Protein AF-X1AXT1-F1 (afdb_monomer)

Sequence (90 aa)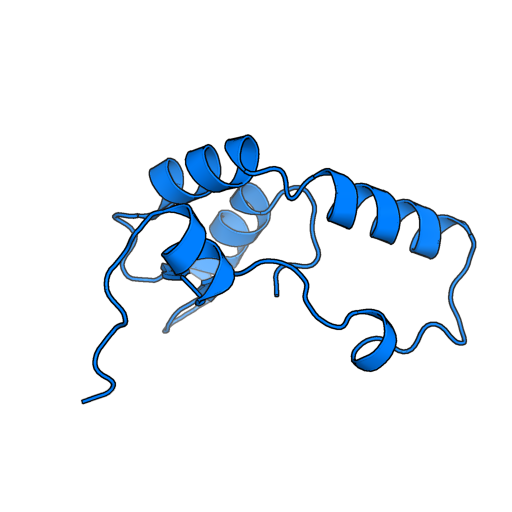:
PYLDFDISLMVYELLPYINDTIWIGKMNRINQRVDTSKWEKKDFKYLDMVKESQTDEFIEDMYNEFKDNKKVKWKDSIKKLMNLPEEEIG

Solvent-accessible surface area (backbone atoms only — not comparable to full-atom values): 5649 Å² total; per-residue (Å²): 86,55,87,56,69,59,57,67,62,54,48,64,69,43,58,86,78,54,88,68,70,50,68,46,24,64,71,70,63,55,90,80,73,52,91,62,92,82,60,51,75,67,54,55,52,49,52,48,49,34,58,69,51,68,39,70,67,55,48,51,52,53,42,69,74,41,72,85,40,88,45,53,43,72,32,68,67,43,29,62,73,69,71,48,78,81,78,80,87,124

Mean predicted aligned error: 5.06 Å

Organism: NCBI:txid412755

Foldseek 3Di:
DDQALCVVVVCVVCVVVDPAADEDAQDDPCVPVDDCVPPDPVVVVSSVSSNVSPDLVNLVVVCVVCVPPRRYHYDPRSCVSVVHDDDPPD

pLDDT: mean 87.01, std 10.31, range [37.34, 97.06]

Secondary structure (DSSP, 8-state):
----S-HHHHHHHHTTT-SS-EEE-----HHHHS--TT--HHHHHHHHHHHHT--HHHHHHHHHHHTT-TTEEE-HHHHHHTTPPPP---

Radius of gyration: 14.27 Å; Cα contacts (8 Å, |Δi|>4): 62; chains: 1; bounding box: 30×26×42 Å

Structu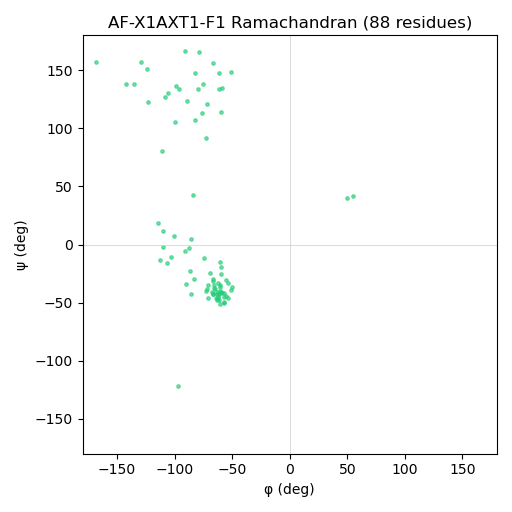re (mmCIF, N/CA/C/O backbone):
data_AF-X1AXT1-F1
#
_entry.id   AF-X1AXT1-F1
#
loop_
_atom_site.group_PDB
_atom_site.id
_atom_site.type_symbol
_atom_site.label_atom_id
_atom_site.label_alt_id
_atom_site.label_comp_id
_atom_site.label_asym_id
_atom_site.label_entity_id
_atom_site.label_seq_id
_atom_site.pdbx_PDB_ins_code
_atom_site.Cartn_x
_atom_site.Cartn_y
_atom_site.Cartn_z
_atom_site.occupancy
_atom_site.B_iso_or_equiv
_atom_site.auth_seq_id
_atom_site.auth_comp_id
_atom_site.auth_asym_id
_atom_site.auth_atom_id
_atom_site.pdbx_PDB_model_num
ATOM 1 N N . PRO A 1 1 ? 0.122 -7.804 -2.597 1.00 67.06 1 PRO A N 1
ATOM 2 C CA . PRO A 1 1 ? 0.826 -6.924 -3.546 1.00 67.06 1 PRO A CA 1
ATOM 3 C C . PRO A 1 1 ? -0.207 -6.328 -4.486 1.00 67.06 1 PRO A C 1
ATOM 5 O O . PRO A 1 1 ? -0.826 -7.077 -5.233 1.00 67.06 1 PRO A O 1
ATOM 8 N N . TYR A 1 2 ? -0.460 -5.034 -4.351 1.00 73.94 2 TYR A N 1
ATOM 9 C CA . TYR A 1 2 ? -1.392 -4.345 -5.226 1.00 73.94 2 TYR A CA 1
ATOM 10 C C . TYR A 1 2 ? -0.695 -4.019 -6.552 1.00 73.94 2 TYR A C 1
ATOM 12 O O . TYR A 1 2 ? 0.469 -3.626 -6.546 1.00 73.94 2 TYR A O 1
ATOM 20 N N . LEU A 1 3 ? -1.368 -4.298 -7.669 1.00 71.69 3 LEU A N 1
ATOM 21 C CA . LEU A 1 3 ? -0.806 -4.267 -9.029 1.00 71.69 3 LEU A CA 1
ATOM 22 C C . LEU A 1 3 ? -1.443 -3.168 -9.893 1.00 71.69 3 LEU A C 1
ATOM 24 O O . LEU A 1 3 ? -1.375 -3.234 -11.117 1.00 71.69 3 LEU A O 1
ATOM 28 N N . ASP A 1 4 ? -2.079 -2.195 -9.251 1.00 76.38 4 ASP A N 1
ATOM 29 C CA . ASP A 1 4 ? -2.792 -1.108 -9.909 1.00 76.38 4 ASP A CA 1
ATOM 30 C C . ASP A 1 4 ? -2.346 0.240 -9.332 1.00 76.38 4 ASP A C 1
ATOM 32 O O . ASP A 1 4 ? -1.806 0.299 -8.221 1.00 76.38 4 ASP A O 1
ATOM 36 N N . PHE A 1 5 ? -2.524 1.302 -10.111 1.00 75.62 5 PHE A N 1
ATOM 37 C CA . PHE A 1 5 ? -2.226 2.666 -9.696 1.00 75.62 5 PHE A CA 1
ATOM 38 C C . PHE A 1 5 ? -3.412 3.318 -8.975 1.00 75.62 5 PHE A C 1
ATOM 40 O O . PHE A 1 5 ? -3.181 4.215 -8.170 1.00 75.62 5 PHE A O 1
ATOM 47 N N . ASP A 1 6 ? -4.645 2.842 -9.197 1.00 81.62 6 ASP A N 1
ATOM 48 C CA . ASP A 1 6 ? -5.848 3.313 -8.497 1.00 81.62 6 ASP A CA 1
ATOM 49 C C . ASP A 1 6 ? -6.406 2.230 -7.559 1.00 81.62 6 ASP A C 1
ATOM 51 O O . ASP A 1 6 ? -7.324 1.466 -7.871 1.00 81.62 6 ASP A O 1
ATOM 55 N N . ILE A 1 7 ? -5.792 2.127 -6.379 1.00 84.00 7 ILE A N 1
ATOM 56 C CA . ILE A 1 7 ? -6.163 1.114 -5.385 1.00 84.00 7 ILE A CA 1
ATOM 57 C C . ILE A 1 7 ? -7.507 1.402 -4.741 1.00 84.00 7 ILE A C 1
ATOM 59 O O . ILE A 1 7 ? -8.245 0.458 -4.455 1.00 84.00 7 ILE A O 1
ATOM 63 N N . SER A 1 8 ? -7.842 2.671 -4.535 1.00 86.62 8 SER A N 1
ATOM 64 C CA . SER A 1 8 ? -9.099 3.048 -3.902 1.00 86.62 8 SER A CA 1
ATOM 65 C C . SER A 1 8 ? -10.285 2.625 -4.758 1.00 86.62 8 SER A C 1
ATOM 67 O O . SER A 1 8 ? -11.186 1.958 -4.243 1.00 86.62 8 SER A O 1
ATOM 69 N N . LEU A 1 9 ? -10.244 2.889 -6.070 1.00 87.75 9 LEU A N 1
ATOM 70 C CA . LEU A 1 9 ? -11.279 2.432 -6.996 1.00 87.75 9 LEU A CA 1
ATOM 71 C C . LEU A 1 9 ? -11.446 0.910 -6.955 1.00 87.75 9 LEU A C 1
ATOM 73 O O . LEU A 1 9 ? -12.555 0.417 -6.744 1.00 87.75 9 LEU A O 1
ATOM 77 N N . MET A 1 10 ? -10.341 0.166 -7.060 1.00 88.62 10 MET A N 1
ATOM 78 C CA . MET A 1 10 ? -10.362 -1.298 -7.007 1.00 88.62 10 MET A CA 1
ATOM 79 C C . MET A 1 10 ? -10.968 -1.811 -5.689 1.00 88.62 10 MET A C 1
ATOM 81 O O . MET A 1 10 ? -11.749 -2.762 -5.684 1.00 88.62 10 MET A O 1
ATOM 85 N N . VAL A 1 11 ? -10.631 -1.199 -4.550 1.00 90.06 11 VAL A N 1
ATOM 86 C CA . VAL A 1 11 ? -11.203 -1.583 -3.253 1.00 90.06 11 VAL A CA 1
ATOM 87 C C . VAL A 1 11 ? -12.713 -1.349 -3.243 1.00 90.06 11 VAL A C 1
ATOM 89 O O . VAL A 1 11 ? -13.450 -2.265 -2.877 1.00 90.06 11 VAL A O 1
ATOM 92 N N . TYR A 1 12 ? -13.195 -0.185 -3.687 1.00 91.31 12 TYR A N 1
ATOM 93 C CA . TYR A 1 12 ? -14.634 0.092 -3.755 1.00 91.31 12 TYR A CA 1
ATOM 94 C C . TYR A 1 12 ? -15.389 -0.872 -4.664 1.00 91.31 12 TYR A C 1
ATOM 96 O O . TYR A 1 12 ? -16.477 -1.317 -4.300 1.00 91.31 12 TYR A O 1
ATOM 104 N N . GLU A 1 13 ? -14.810 -1.234 -5.807 1.00 91.44 13 GLU A N 1
ATOM 105 C CA . GLU A 1 13 ? -15.414 -2.196 -6.726 1.00 91.44 13 GLU A CA 1
ATOM 106 C C . GLU A 1 13 ? 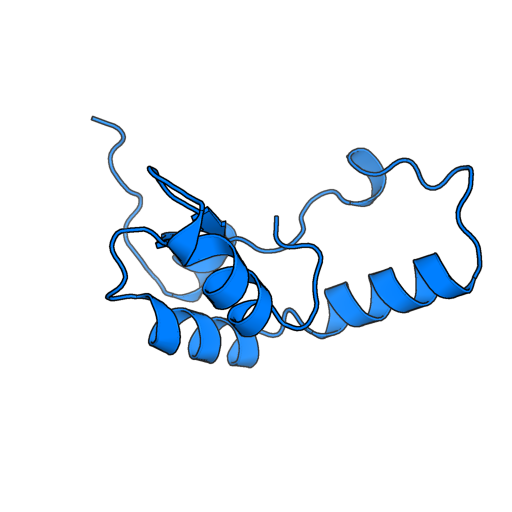-15.509 -3.595 -6.118 1.00 91.44 13 GLU A C 1
ATOM 108 O O . GLU A 1 13 ? -16.500 -4.288 -6.335 1.00 91.44 13 GLU A O 1
ATOM 113 N N . LEU A 1 14 ? -14.512 -4.015 -5.333 1.00 90.38 14 LEU A N 1
ATOM 114 C CA . LEU A 1 14 ? -14.460 -5.358 -4.752 1.00 90.38 14 LEU A CA 1
ATOM 115 C C . LEU A 1 14 ? -15.266 -5.498 -3.455 1.00 90.38 14 LEU A C 1
ATOM 117 O O . LEU A 1 14 ? -15.770 -6.587 -3.171 1.00 90.38 14 LEU A O 1
ATOM 121 N N . LEU A 1 15 ? -15.410 -4.431 -2.663 1.00 90.31 15 LEU A N 1
ATOM 122 C CA . LEU A 1 15 ? -16.068 -4.460 -1.347 1.00 90.31 15 LEU A CA 1
ATOM 123 C C . LEU A 1 15 ? -17.467 -5.120 -1.326 1.00 90.31 15 LEU A C 1
ATOM 125 O O . LEU A 1 15 ? -17.746 -5.843 -0.357 1.00 90.31 15 LEU A O 1
ATOM 129 N N . PRO A 1 16 ? -18.339 -4.925 -2.339 1.00 91.81 16 PRO A N 1
ATOM 130 C CA . PRO A 1 16 ? -19.646 -5.581 -2.405 1.00 91.81 16 PRO A CA 1
ATOM 131 C C . PRO A 1 16 ? -19.580 -7.092 -2.655 1.00 91.81 16 PRO A C 1
ATOM 133 O O . PRO A 1 16 ? -20.516 -7.803 -2.299 1.00 91.81 16 PRO A O 1
ATOM 136 N N . TYR A 1 17 ? -18.500 -7.586 -3.263 1.00 92.94 17 TYR A N 1
ATOM 137 C CA . TYR A 1 17 ? -18.394 -8.971 -3.738 1.00 92.94 17 TYR A CA 1
ATOM 138 C C . TYR A 1 17 ? -17.550 -9.870 -2.833 1.00 92.94 17 TYR A C 1
ATOM 140 O O . TYR A 1 17 ? -17.545 -11.089 -3.008 1.00 92.94 17 TYR A O 1
ATOM 148 N N . ILE A 1 18 ? -16.840 -9.296 -1.862 1.00 89.50 18 ILE A N 1
ATOM 149 C CA . ILE A 1 18 ? -16.028 -10.059 -0.915 1.00 89.50 18 ILE A CA 1
ATOM 150 C C . ILE A 1 18 ? -16.758 -10.276 0.413 1.00 89.50 18 ILE A C 1
ATOM 152 O O . ILE A 1 18 ? -17.338 -9.357 1.005 1.00 89.50 18 ILE A O 1
ATOM 156 N N . ASN A 1 19 ? -16.663 -11.503 0.920 1.00 87.06 19 ASN A N 1
ATOM 157 C CA . ASN A 1 19 ? -17.157 -11.859 2.250 1.00 87.06 19 ASN A CA 1
ATOM 158 C C . ASN A 1 19 ? -16.083 -11.674 3.332 1.00 87.06 19 ASN A C 1
ATOM 160 O O . ASN A 1 19 ? -16.414 -11.258 4.438 1.00 87.06 19 ASN A O 1
ATOM 164 N N . ASP A 1 20 ? -14.815 -11.915 2.984 1.00 88.12 20 ASP A N 1
ATOM 165 C CA . ASP A 1 20 ? -13.674 -11.809 3.897 1.00 88.12 20 ASP A CA 1
ATOM 166 C C . ASP A 1 20 ? -12.951 -10.455 3.768 1.00 88.12 20 ASP A C 1
ATOM 168 O O . ASP A 1 20 ? -13.528 -9.392 3.997 1.00 88.12 20 ASP A O 1
ATOM 172 N N . THR A 1 21 ? -11.654 -10.485 3.452 1.00 91.19 21 THR A N 1
ATOM 173 C CA . THR A 1 21 ? -10.725 -9.371 3.629 1.00 91.19 21 THR A CA 1
ATOM 174 C C . THR A 1 21 ? -9.834 -9.175 2.404 1.00 91.19 21 THR A C 1
ATOM 176 O O . THR A 1 21 ? -9.278 -10.135 1.867 1.00 91.19 21 THR A O 1
ATOM 179 N N . ILE A 1 22 ? -9.617 -7.918 2.015 1.00 90.69 22 ILE A N 1
ATOM 180 C CA . ILE A 1 22 ? -8.613 -7.498 1.031 1.00 90.69 22 ILE A CA 1
ATOM 181 C C . ILE A 1 22 ? -7.296 -7.222 1.749 1.00 90.69 22 ILE A C 1
ATOM 183 O O . ILE A 1 22 ? -7.232 -6.379 2.640 1.00 90.69 22 ILE A O 1
ATOM 187 N N . TRP A 1 23 ? -6.225 -7.894 1.328 1.00 91.25 23 TRP A N 1
ATOM 188 C CA . TRP A 1 23 ? -4.881 -7.665 1.857 1.00 91.25 23 TRP A CA 1
ATOM 189 C C . TRP A 1 23 ? -4.052 -6.767 0.938 1.00 91.25 23 TRP A C 1
ATOM 191 O O . TRP A 1 23 ? -3.518 -7.220 -0.083 1.00 91.25 23 TRP A O 1
ATOM 201 N N . ILE A 1 24 ? -3.866 -5.515 1.347 1.00 90.94 24 ILE A N 1
ATOM 202 C CA . ILE A 1 24 ? -3.172 -4.486 0.571 1.00 90.94 24 ILE A CA 1
ATOM 203 C C . ILE A 1 24 ? -1.708 -4.384 1.008 1.00 90.94 24 ILE A C 1
ATOM 205 O O . ILE A 1 24 ? -1.376 -4.360 2.193 1.00 90.94 24 ILE A O 1
ATOM 209 N N . GLY A 1 25 ? -0.796 -4.343 0.036 1.00 91.00 25 GLY A N 1
ATOM 210 C CA . GLY A 1 25 ? 0.618 -4.075 0.295 1.00 91.00 25 GLY A CA 1
ATOM 211 C C . GLY A 1 25 ? 1.420 -3.803 -0.964 1.00 91.00 25 GLY A C 1
ATOM 212 O O . GLY A 1 25 ? 1.016 -4.272 -2.029 1.00 91.00 25 GLY A O 1
ATOM 213 N N . LYS A 1 26 ? 2.556 -3.108 -0.819 1.00 89.56 26 LYS A N 1
ATOM 214 C CA . LYS A 1 26 ? 3.452 -2.724 -1.918 1.00 89.56 26 LYS A CA 1
ATOM 215 C C . LYS A 1 26 ? 3.797 -3.933 -2.794 1.00 89.56 26 LYS A C 1
ATOM 217 O O . LYS A 1 26 ? 3.876 -5.081 -2.320 1.00 89.56 26 LYS A O 1
ATOM 222 N N . MET A 1 27 ? 4.016 -3.695 -4.084 1.00 87.31 27 MET A N 1
ATOM 223 C CA . MET A 1 27 ? 4.588 -4.711 -4.959 1.00 87.31 27 MET A CA 1
ATOM 224 C C . MET A 1 27 ? 5.951 -5.136 -4.432 1.00 87.31 27 MET A C 1
ATOM 226 O O . MET A 1 27 ? 6.794 -4.324 -4.069 1.00 87.31 27 MET A O 1
ATOM 230 N N . ASN A 1 28 ? 6.176 -6.445 -4.405 1.00 84.31 28 ASN A N 1
ATOM 231 C CA . ASN A 1 28 ? 7.456 -7.003 -4.010 1.00 84.31 28 ASN A CA 1
ATOM 232 C C . ASN A 1 28 ? 7.766 -8.215 -4.883 1.00 84.31 28 ASN A C 1
ATOM 234 O O . ASN A 1 28 ? 6.882 -9.044 -5.127 1.00 84.31 28 ASN A O 1
ATOM 238 N N . ARG A 1 29 ? 9.029 -8.321 -5.308 1.00 82.31 29 ARG A N 1
ATOM 239 C CA . ARG A 1 29 ? 9.565 -9.403 -6.146 1.00 82.31 29 ARG A CA 1
ATOM 240 C C . ARG A 1 29 ? 8.790 -9.605 -7.458 1.00 82.31 29 ARG A C 1
ATOM 242 O O . ARG A 1 29 ? 8.560 -10.744 -7.848 1.00 82.31 29 ARG A O 1
ATOM 249 N N . ILE A 1 30 ? 8.397 -8.524 -8.144 1.00 82.50 30 ILE A N 1
ATOM 250 C CA . ILE A 1 30 ? 7.642 -8.601 -9.414 1.00 82.50 30 ILE A CA 1
ATOM 251 C C . ILE A 1 30 ? 8.358 -9.485 -10.445 1.00 82.50 30 ILE A C 1
ATOM 253 O O . ILE A 1 30 ? 7.758 -10.420 -10.963 1.00 82.50 30 ILE A O 1
ATOM 257 N N . ASN A 1 31 ? 9.673 -9.301 -10.599 1.00 80.00 31 ASN A N 1
ATOM 258 C CA . ASN A 1 31 ? 10.519 -10.064 -11.524 1.00 80.00 31 ASN A CA 1
ATOM 259 C C . ASN A 1 31 ? 10.553 -11.578 -11.236 1.00 80.00 31 ASN A C 1
ATOM 261 O O . ASN A 1 31 ? 11.030 -12.340 -12.064 1.00 80.00 31 ASN A O 1
ATOM 265 N N . GLN A 1 32 ? 10.108 -12.013 -10.051 1.00 84.75 32 GLN A N 1
ATOM 266 C CA . GLN A 1 32 ? 10.049 -13.426 -9.657 1.00 84.75 32 GLN A CA 1
ATOM 267 C C . GLN A 1 32 ? 8.618 -13.979 -9.640 1.00 84.75 32 GLN A C 1
ATOM 269 O O . GLN A 1 32 ? 8.437 -15.187 -9.545 1.00 84.75 32 GLN A O 1
ATOM 274 N N . ARG A 1 33 ? 7.601 -13.108 -9.642 1.00 83.62 33 ARG A N 1
ATOM 275 C CA . ARG A 1 33 ? 6.190 -13.476 -9.427 1.00 83.62 33 ARG A CA 1
ATOM 276 C C . ARG A 1 33 ? 5.317 -13.276 -10.658 1.00 83.62 33 ARG A C 1
ATOM 278 O O . ARG A 1 33 ? 4.184 -13.741 -10.659 1.00 83.62 33 ARG A O 1
ATOM 285 N N . VAL A 1 34 ? 5.822 -12.570 -11.664 1.00 83.94 34 VAL A N 1
ATOM 286 C CA . VAL A 1 34 ? 5.084 -12.225 -12.874 1.00 83.94 34 VAL A CA 1
ATOM 287 C C . VAL A 1 34 ? 5.850 -12.753 -14.077 1.00 83.94 34 VAL A C 1
ATOM 289 O O . VAL A 1 34 ? 7.018 -12.419 -14.264 1.00 83.94 34 VAL A O 1
ATOM 292 N N . ASP A 1 35 ? 5.190 -13.592 -14.873 1.00 88.69 35 ASP A N 1
ATOM 293 C CA . ASP A 1 35 ? 5.712 -14.037 -16.162 1.00 88.69 35 ASP A CA 1
ATOM 294 C C . ASP A 1 35 ? 5.552 -12.909 -17.186 1.00 88.69 35 ASP A C 1
ATOM 296 O O . ASP A 1 35 ? 4.437 -12.521 -17.542 1.00 88.69 35 ASP A O 1
ATOM 300 N N . THR A 1 36 ? 6.682 -12.373 -17.639 1.00 90.56 36 THR A N 1
ATOM 301 C CA . THR A 1 36 ? 6.749 -11.276 -18.608 1.00 90.56 36 THR A CA 1
ATOM 302 C C . THR A 1 36 ? 7.058 -11.753 -20.029 1.00 90.56 36 THR A C 1
ATOM 304 O O . THR A 1 36 ? 7.256 -10.932 -20.922 1.00 90.56 36 THR A O 1
ATOM 307 N N . SER A 1 37 ? 7.080 -13.069 -20.284 1.00 93.06 37 SER A N 1
ATOM 308 C CA . SER A 1 37 ? 7.495 -13.652 -21.573 1.00 93.06 37 SER A CA 1
ATOM 309 C C . SER A 1 37 ? 6.653 -13.210 -22.774 1.00 93.06 37 SER A C 1
ATOM 311 O O . SER A 1 37 ? 7.140 -13.216 -23.903 1.00 93.06 37 SER A O 1
ATOM 313 N N . LYS A 1 38 ? 5.399 -12.813 -22.540 1.00 95.00 38 LYS A N 1
ATOM 314 C CA . LYS A 1 38 ? 4.450 -12.365 -23.573 1.00 95.00 38 LYS A CA 1
ATOM 315 C C . LYS A 1 38 ? 4.141 -10.870 -23.512 1.00 95.00 38 LYS A C 1
ATOM 317 O O . LYS A 1 38 ? 3.182 -10.431 -24.138 1.00 95.00 38 LYS A O 1
ATOM 322 N N . TRP A 1 39 ? 4.896 -10.108 -22.728 1.00 94.44 39 TRP A N 1
ATOM 323 C CA . TRP A 1 39 ? 4.609 -8.695 -22.527 1.00 94.44 39 TRP A CA 1
ATOM 324 C C . TRP A 1 39 ? 5.002 -7.853 -23.734 1.00 94.44 39 TRP A C 1
ATOM 326 O O . TRP A 1 39 ? 6.078 -7.997 -24.315 1.00 94.44 39 TRP A O 1
ATOM 336 N N . GLU A 1 40 ? 4.130 -6.914 -24.065 1.00 97.06 40 GLU A N 1
ATOM 337 C CA . GLU A 1 40 ? 4.384 -5.841 -25.007 1.00 97.06 40 GLU A CA 1
ATOM 338 C C . GLU A 1 40 ? 4.943 -4.613 -24.275 1.00 97.06 40 GLU A C 1
ATOM 340 O O . GLU A 1 40 ? 4.848 -4.462 -23.056 1.00 97.06 40 GLU A O 1
ATOM 345 N N . LYS A 1 41 ? 5.480 -3.650 -25.034 1.00 95.00 41 LYS A N 1
ATOM 346 C CA . LYS A 1 41 ? 6.019 -2.394 -24.480 1.00 95.00 41 LYS A CA 1
ATOM 347 C C . LYS A 1 41 ? 5.019 -1.651 -23.579 1.00 95.00 41 LYS A C 1
ATOM 349 O O . LYS A 1 41 ? 5.429 -0.992 -22.626 1.00 95.00 41 LYS A O 1
ATOM 354 N N . LYS A 1 42 ? 3.719 -1.744 -23.880 1.00 94.38 42 LYS A N 1
ATOM 355 C CA . LYS A 1 42 ? 2.654 -1.123 -23.078 1.00 94.38 42 LYS A CA 1
ATOM 356 C C . LYS A 1 42 ? 2.544 -1.740 -21.678 1.00 94.38 42 LYS A C 1
ATOM 358 O O . LYS A 1 42 ? 2.311 -0.998 -20.732 1.00 94.38 42 LYS A O 1
ATOM 363 N N . ASP A 1 43 ? 2.783 -3.044 -21.544 1.00 92.12 43 ASP A N 1
ATOM 364 C CA . ASP A 1 43 ? 2.660 -3.768 -20.275 1.00 92.12 43 ASP A CA 1
ATOM 365 C C . ASP A 1 43 ? 3.816 -3.395 -19.342 1.00 92.12 43 ASP A C 1
ATOM 367 O O . ASP A 1 43 ? 3.614 -3.122 -18.162 1.00 92.12 43 ASP A O 1
ATOM 371 N N . PHE A 1 44 ? 5.027 -3.261 -19.896 1.00 92.00 44 PHE A N 1
ATOM 372 C CA . PHE A 1 44 ? 6.173 -2.727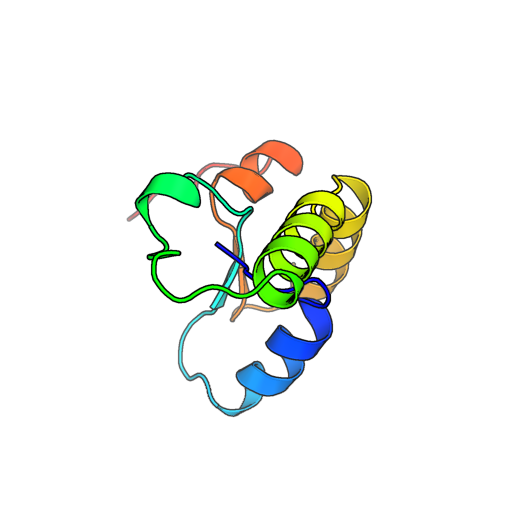 -19.154 1.00 92.00 44 PHE A CA 1
ATOM 373 C C . PHE A 1 44 ? 5.956 -1.274 -18.723 1.00 92.00 44 PHE A C 1
ATOM 375 O O . PHE A 1 44 ? 6.233 -0.935 -17.577 1.00 92.00 44 PHE A O 1
ATOM 382 N N . LYS A 1 45 ? 5.402 -0.430 -19.605 1.00 91.88 45 LYS A N 1
ATOM 383 C CA . LYS A 1 45 ? 5.075 0.962 -19.261 1.00 91.88 45 LYS A CA 1
ATOM 384 C C . LYS A 1 45 ? 4.043 1.036 -18.133 1.00 91.88 45 LYS A C 1
ATOM 386 O O . LYS A 1 45 ? 4.194 1.847 -17.228 1.00 91.88 45 LYS A O 1
ATOM 391 N N . TYR A 1 46 ? 3.019 0.188 -18.182 1.00 89.81 46 TYR A N 1
ATOM 392 C CA . TYR A 1 46 ? 2.026 0.082 -17.118 1.00 89.81 46 TYR A CA 1
ATOM 393 C C . TYR A 1 46 ? 2.663 -0.369 -15.802 1.00 89.81 46 TYR A C 1
ATOM 395 O O . TYR A 1 46 ? 2.439 0.243 -14.764 1.00 89.81 46 TYR A O 1
ATOM 403 N N . LEU A 1 47 ? 3.523 -1.389 -15.845 1.00 89.31 47 LEU A N 1
ATOM 404 C CA . LEU A 1 47 ? 4.257 -1.835 -14.667 1.00 89.31 47 LEU A CA 1
ATOM 405 C C . LEU A 1 47 ? 5.089 -0.702 -14.048 1.00 89.31 47 LEU A C 1
ATOM 407 O O . LEU A 1 47 ? 5.136 -0.591 -12.824 1.00 89.31 47 LEU A O 1
ATOM 411 N N . ASP A 1 48 ? 5.753 0.117 -14.861 1.00 89.62 48 ASP A N 1
ATOM 412 C CA . ASP A 1 48 ? 6.537 1.245 -14.356 1.00 89.62 48 ASP A CA 1
ATOM 413 C C . ASP A 1 48 ? 5.640 2.320 -13.732 1.00 89.62 48 ASP A C 1
ATOM 415 O O . ASP A 1 48 ? 5.924 2.748 -12.617 1.00 89.62 48 ASP A O 1
ATOM 419 N N . MET A 1 49 ? 4.491 2.635 -14.340 1.00 89.12 49 MET A N 1
ATOM 420 C CA . MET A 1 49 ? 3.481 3.515 -13.732 1.00 89.12 49 MET A CA 1
ATOM 421 C C . MET A 1 49 ? 3.007 2.997 -12.367 1.00 89.12 49 MET A C 1
ATOM 423 O O . MET A 1 49 ? 2.952 3.756 -11.403 1.00 89.12 49 MET A O 1
ATOM 427 N N . VAL A 1 50 ? 2.721 1.696 -12.256 1.00 88.50 50 VAL A N 1
ATOM 428 C CA . VAL A 1 50 ? 2.294 1.065 -10.997 1.00 88.50 50 VAL A CA 1
ATOM 429 C C . VAL A 1 50 ? 3.403 1.068 -9.950 1.00 88.50 50 VAL A C 1
ATOM 431 O O . VAL A 1 50 ? 3.102 1.102 -8.762 1.00 88.50 50 VAL A O 1
ATOM 434 N N . LYS A 1 51 ? 4.684 0.989 -10.338 1.00 87.88 51 LYS A N 1
ATOM 435 C CA . LYS A 1 51 ? 5.805 1.133 -9.391 1.00 87.88 51 LYS A CA 1
ATOM 436 C C . LYS A 1 51 ? 5.929 2.573 -8.910 1.00 87.88 51 LYS A C 1
ATOM 438 O O . LYS A 1 51 ? 6.102 2.791 -7.716 1.00 87.88 51 LYS A O 1
ATOM 443 N N . GLU A 1 52 ? 5.864 3.523 -9.837 1.00 88.94 52 GLU A N 1
ATOM 444 C CA . GLU A 1 52 ? 6.022 4.952 -9.564 1.00 88.94 52 GLU A CA 1
ATOM 445 C C . GLU A 1 52 ? 4.875 5.504 -8.711 1.00 88.94 52 GLU A C 1
ATOM 447 O O . GLU A 1 52 ? 5.107 6.388 -7.894 1.00 88.94 52 GLU A O 1
ATOM 452 N N . SER A 1 53 ? 3.667 4.939 -8.817 1.00 86.50 53 SER A N 1
ATOM 453 C CA . SER A 1 53 ? 2.518 5.345 -8.001 1.00 86.50 53 SER A CA 1
ATOM 454 C C . SER A 1 53 ? 2.578 4.878 -6.540 1.00 86.50 53 SER A C 1
ATOM 456 O O . SER A 1 53 ? 1.792 5.347 -5.724 1.00 86.50 53 SER A O 1
ATOM 458 N N . GLN A 1 54 ? 3.494 3.974 -6.159 1.00 88.56 54 GLN A N 1
ATOM 459 C CA . GLN A 1 54 ? 3.596 3.455 -4.778 1.00 88.56 54 GLN A CA 1
ATOM 460 C C . GLN A 1 54 ? 4.411 4.374 -3.866 1.00 88.56 54 GLN A C 1
ATOM 462 O O . GLN A 1 54 ? 5.254 3.899 -3.093 1.00 88.56 54 GLN A O 1
ATOM 467 N N . THR A 1 55 ? 4.186 5.682 -3.984 1.00 90.88 55 THR A N 1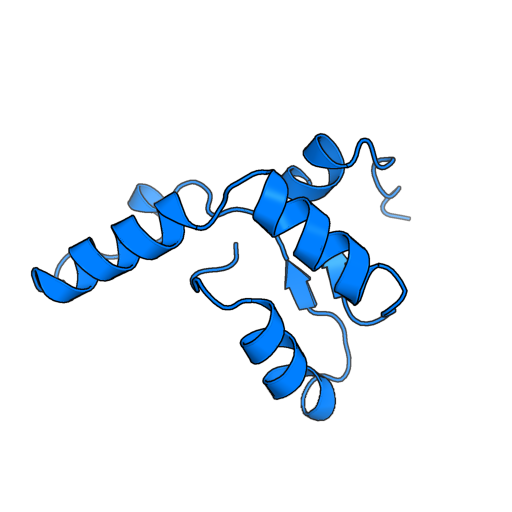
ATOM 468 C CA . THR A 1 55 ? 4.805 6.681 -3.114 1.00 90.88 55 THR A CA 1
ATOM 469 C C . THR A 1 55 ? 4.292 6.525 -1.689 1.00 90.88 55 THR A C 1
ATOM 471 O O . THR A 1 55 ? 3.216 5.972 -1.447 1.00 90.88 55 THR A O 1
ATOM 474 N N . ASP A 1 56 ? 5.083 6.989 -0.727 1.00 92.06 56 ASP A N 1
AT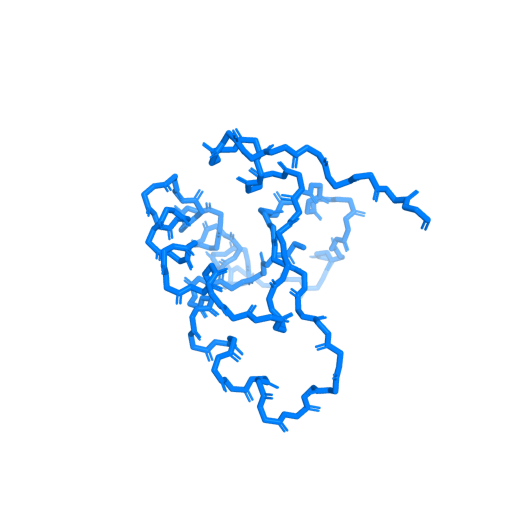OM 475 C CA . ASP A 1 56 ? 4.681 6.928 0.675 1.00 92.06 56 ASP A CA 1
ATOM 476 C C . ASP A 1 56 ? 3.446 7.811 0.930 1.00 92.06 56 ASP A C 1
ATOM 478 O O . ASP A 1 56 ? 2.514 7.355 1.581 1.00 92.06 56 ASP A O 1
ATOM 482 N N . GLU A 1 57 ? 3.371 8.985 0.294 1.00 91.88 57 GLU A N 1
ATOM 483 C CA . GLU A 1 57 ? 2.211 9.894 0.324 1.00 91.88 57 GLU A CA 1
ATOM 484 C C . GLU A 1 57 ? 0.921 9.214 -0.164 1.00 91.88 57 GLU A C 1
ATOM 486 O O . GLU A 1 57 ? -0.082 9.201 0.544 1.00 91.88 57 GLU A O 1
ATOM 491 N N . PHE A 1 58 ? 0.955 8.564 -1.335 1.00 89.69 58 PHE A N 1
ATOM 492 C CA . PHE A 1 58 ? -0.214 7.853 -1.864 1.00 89.69 58 PHE A CA 1
ATOM 493 C C . PHE A 1 58 ? -0.670 6.730 -0.923 1.00 89.69 58 PHE A C 1
ATOM 495 O O . PHE A 1 58 ? -1.861 6.461 -0.763 1.00 89.69 58 PHE A O 1
ATOM 502 N N . ILE A 1 59 ? 0.285 6.056 -0.282 1.00 90.50 59 ILE A N 1
ATOM 503 C CA . ILE A 1 59 ? -0.015 4.981 0.658 1.00 90.50 59 ILE A CA 1
ATOM 504 C C . ILE A 1 59 ? -0.599 5.517 1.961 1.00 90.50 59 ILE A C 1
ATOM 506 O O . ILE A 1 59 ? -1.490 4.872 2.514 1.00 90.50 59 ILE A O 1
ATOM 510 N N . GLU A 1 60 ? -0.118 6.656 2.452 1.00 92.38 60 GLU A N 1
ATOM 511 C CA . GLU A 1 60 ? -0.679 7.339 3.617 1.00 92.38 60 GLU A CA 1
ATOM 512 C C . GLU A 1 60 ? -2.125 7.775 3.359 1.00 92.38 60 GLU A C 1
ATOM 514 O O . GLU A 1 60 ? -2.995 7.524 4.199 1.00 92.38 60 GLU A O 1
ATOM 519 N N . ASP A 1 61 ? -2.406 8.346 2.186 1.00 92.12 61 ASP A N 1
ATOM 520 C CA . ASP A 1 61 ? -3.759 8.732 1.772 1.00 92.12 61 ASP A CA 1
ATOM 521 C C . ASP A 1 61 ? -4.692 7.514 1.709 1.00 92.12 61 ASP A C 1
ATOM 523 O O . ASP A 1 61 ? -5.733 7.485 2.371 1.00 92.12 61 ASP A O 1
ATOM 527 N N . MET A 1 62 ? -4.275 6.454 1.010 1.00 91.69 62 MET A N 1
ATOM 528 C CA . MET A 1 62 ? -5.016 5.191 0.924 1.00 91.69 62 MET A CA 1
ATOM 529 C C . MET A 1 62 ? -5.222 4.547 2.307 1.00 91.69 62 MET A C 1
ATOM 531 O O . MET A 1 62 ? -6.292 4.010 2.605 1.00 91.69 62 MET A O 1
ATOM 535 N N . TYR A 1 63 ? -4.206 4.567 3.175 1.00 92.44 63 TYR A N 1
ATOM 536 C CA . TYR A 1 63 ? -4.339 4.060 4.538 1.00 92.44 63 TYR A CA 1
ATOM 537 C C . TYR A 1 63 ? -5.397 4.847 5.307 1.00 92.44 63 TYR A C 1
ATOM 539 O O . TYR A 1 63 ? -6.274 4.251 5.928 1.00 92.44 63 TYR A O 1
ATOM 547 N N . ASN A 1 64 ? -5.343 6.178 5.256 1.00 93.88 64 ASN A N 1
ATOM 548 C CA . ASN A 1 64 ? -6.307 7.029 5.941 1.00 93.88 64 ASN A CA 1
ATOM 549 C C . ASN A 1 64 ? -7.736 6.832 5.437 1.00 93.88 64 ASN A C 1
ATOM 551 O O . ASN A 1 64 ? -8.660 6.905 6.246 1.00 93.88 64 ASN A O 1
ATOM 555 N N . GLU A 1 65 ? -7.904 6.536 4.151 1.00 93.81 65 GLU A N 1
ATOM 556 C CA . GLU A 1 65 ? -9.197 6.234 3.544 1.00 93.81 65 GLU A CA 1
ATOM 557 C C . GLU A 1 65 ? -9.807 4.922 4.065 1.00 93.81 65 GLU A C 1
ATOM 559 O O . GLU A 1 65 ? -10.998 4.871 4.373 1.00 93.81 65 GLU A O 1
ATOM 564 N N . PHE A 1 66 ? -9.004 3.861 4.215 1.00 93.12 66 PHE A N 1
ATOM 565 C CA . PHE A 1 66 ? -9.522 2.521 4.527 1.00 93.12 66 PHE A CA 1
ATOM 566 C C . PHE A 1 66 ? -9.213 1.995 5.933 1.00 93.12 66 PHE A C 1
ATOM 568 O O . PHE A 1 66 ? -9.666 0.899 6.261 1.00 93.12 66 PHE A O 1
ATOM 575 N N . LYS A 1 67 ? -8.480 2.723 6.786 1.00 92.69 67 LYS A N 1
ATOM 576 C CA . LYS A 1 67 ? -8.065 2.239 8.123 1.00 92.69 67 LYS A CA 1
ATOM 577 C C . LYS A 1 67 ? -9.217 1.771 9.017 1.00 92.69 67 LYS A C 1
ATOM 579 O O . LYS A 1 67 ? -9.025 0.849 9.804 1.00 92.69 67 LYS A O 1
ATOM 584 N N . ASP A 1 68 ? -10.405 2.357 8.866 1.00 93.25 68 ASP A N 1
ATOM 585 C CA . ASP A 1 68 ? -11.599 2.006 9.647 1.00 93.25 68 ASP A CA 1
ATOM 586 C C . ASP A 1 68 ? -12.457 0.913 8.975 1.00 93.25 68 ASP A C 1
ATOM 588 O O . ASP A 1 68 ? -13.425 0.405 9.553 1.00 93.25 68 ASP A O 1
ATOM 592 N N . ASN A 1 69 ? -12.103 0.502 7.752 1.00 91.94 69 ASN A N 1
ATOM 593 C CA . ASN A 1 69 ? -12.790 -0.557 7.029 1.00 91.94 69 ASN A CA 1
ATOM 594 C C . ASN A 1 69 ? -12.290 -1.935 7.483 1.00 91.94 69 ASN A C 1
ATOM 596 O O . ASN A 1 69 ? -11.219 -2.395 7.095 1.00 91.94 69 ASN A O 1
ATOM 600 N N . LYS A 1 70 ? -13.125 -2.653 8.242 1.00 91.00 70 LYS A N 1
ATOM 601 C CA . LYS A 1 70 ? -12.807 -3.989 8.783 1.00 91.00 70 LYS A CA 1
ATOM 602 C C . LYS A 1 70 ? -12.506 -5.057 7.723 1.00 91.00 70 LYS A C 1
ATOM 604 O O . LYS A 1 70 ? -11.924 -6.084 8.062 1.00 91.00 70 LYS A O 1
ATOM 609 N N . LYS A 1 71 ? -12.913 -4.844 6.465 1.00 92.81 71 LYS A N 1
ATOM 610 C CA . LYS A 1 71 ? -12.616 -5.747 5.343 1.00 92.81 71 LYS A CA 1
ATOM 611 C C . LYS A 1 71 ? -11.277 -5.436 4.669 1.00 92.81 71 LYS A C 1
ATOM 613 O O . LYS A 1 71 ? -10.895 -6.158 3.753 1.00 92.81 71 LYS A O 1
ATOM 618 N N . VAL A 1 72 ? -10.557 -4.395 5.079 1.00 92.69 72 VAL A N 1
ATOM 619 C CA . VAL A 1 72 ? -9.239 -4.054 4.535 1.00 92.69 72 VAL A CA 1
ATOM 620 C C . VAL A 1 72 ? -8.173 -4.361 5.580 1.00 92.69 72 VAL A C 1
ATOM 622 O O . VAL A 1 72 ? -8.249 -3.919 6.723 1.00 92.69 72 VAL A O 1
ATOM 625 N N . LYS A 1 73 ? -7.164 -5.139 5.184 1.00 92.69 73 LYS A N 1
ATOM 626 C CA . LYS A 1 73 ? -5.990 -5.442 6.004 1.00 92.69 73 LYS A CA 1
ATOM 627 C C . LYS A 1 73 ? -4.701 -5.065 5.302 1.00 92.69 73 LYS A C 1
ATOM 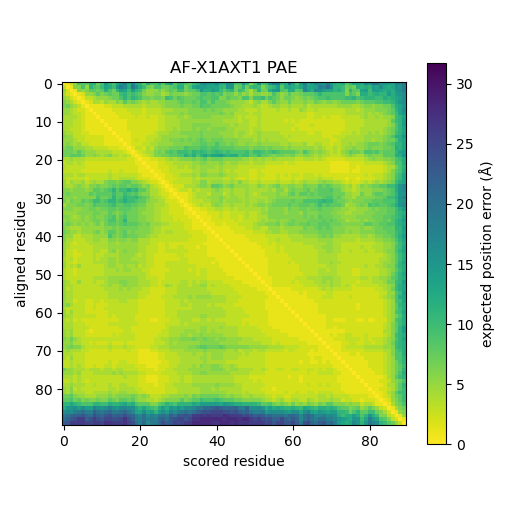629 O O . LYS A 1 73 ? -4.571 -5.120 4.078 1.00 92.69 73 LYS A O 1
ATOM 634 N N . TRP A 1 74 ? -3.714 -4.728 6.119 1.00 92.44 74 TRP A N 1
ATOM 635 C CA . TRP A 1 74 ? -2.445 -4.168 5.681 1.00 92.44 74 TRP A CA 1
ATOM 636 C C . TRP A 1 74 ? -1.335 -5.209 5.784 1.00 92.44 74 TRP A C 1
ATOM 638 O O . TRP A 1 74 ? -1.159 -5.853 6.816 1.00 92.44 74 TRP A O 1
ATOM 648 N N . LYS A 1 75 ? -0.555 -5.375 4.717 1.00 91.69 75 LYS A N 1
ATOM 649 C CA . LYS A 1 75 ? 0.675 -6.178 4.763 1.00 91.69 75 LYS A CA 1
ATOM 650 C C . LYS A 1 75 ? 1.819 -5.397 5.405 1.00 91.69 75 LYS A C 1
ATOM 652 O O . LYS A 1 75 ? 1.785 -4.168 5.473 1.00 91.69 75 LYS A O 1
ATOM 657 N N . ASP A 1 76 ? 2.883 -6.113 5.759 1.00 90.94 76 ASP A N 1
ATOM 658 C CA . ASP A 1 76 ? 4.072 -5.589 6.447 1.00 90.94 76 ASP A CA 1
ATOM 659 C C . ASP A 1 76 ? 4.666 -4.341 5.794 1.00 90.94 76 ASP A C 1
ATOM 661 O O . ASP A 1 76 ? 5.127 -3.446 6.486 1.00 90.94 76 ASP A O 1
ATOM 665 N N . SER A 1 77 ? 4.644 -4.246 4.461 1.00 90.19 77 SER A 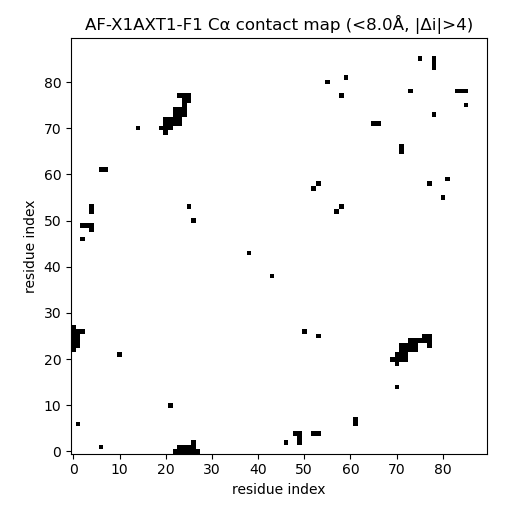N 1
ATOM 666 C CA . SER A 1 77 ? 5.163 -3.072 3.749 1.00 90.19 77 SER A CA 1
ATOM 667 C C . SER A 1 77 ? 4.433 -1.775 4.108 1.00 90.19 77 SER A C 1
ATOM 669 O O . SER A 1 77 ? 5.055 -0.723 4.122 1.00 90.19 77 SER A O 1
ATOM 671 N N . ILE A 1 78 ? 3.122 -1.855 4.359 1.00 91.50 78 ILE A N 1
ATOM 672 C CA . ILE A 1 78 ? 2.285 -0.707 4.734 1.00 91.50 78 ILE A CA 1
ATOM 673 C C . ILE A 1 78 ? 2.361 -0.506 6.243 1.00 91.50 78 ILE A C 1
ATOM 675 O O . ILE A 1 78 ? 2.561 0.612 6.697 1.00 91.50 78 ILE A O 1
ATOM 679 N N . LYS A 1 79 ? 2.308 -1.599 7.021 1.00 91.62 79 LYS A N 1
ATOM 680 C CA . LYS A 1 79 ? 2.471 -1.551 8.482 1.00 91.62 79 LYS A CA 1
ATOM 681 C C . LYS A 1 79 ? 3.780 -0.872 8.891 1.00 91.62 79 LYS A C 1
ATOM 683 O O . LYS A 1 79 ? 3.759 -0.016 9.764 1.00 91.62 79 LYS A O 1
ATOM 688 N N . LYS A 1 80 ? 4.892 -1.199 8.220 1.00 91.25 80 LYS A N 1
ATOM 689 C CA . LYS A 1 80 ? 6.205 -0.575 8.449 1.00 91.25 80 LYS A CA 1
ATOM 690 C C . LYS A 1 80 ? 6.215 0.914 8.130 1.00 91.25 80 LYS A C 1
ATOM 692 O O . LYS A 1 80 ? 6.816 1.665 8.881 1.00 91.25 80 LYS A O 1
ATOM 697 N N . LEU A 1 81 ? 5.568 1.329 7.040 1.00 92.19 81 LEU A N 1
ATOM 698 C CA . LEU A 1 81 ? 5.485 2.745 6.684 1.00 92.19 81 LEU A CA 1
ATOM 699 C C . LEU A 1 81 ? 4.657 3.527 7.715 1.00 92.19 81 LEU A C 1
ATOM 701 O O . LEU A 1 81 ? 5.066 4.590 8.161 1.00 92.19 81 LEU A O 1
ATOM 705 N N . MET A 1 82 ? 3.538 2.949 8.154 1.00 92.38 82 MET A N 1
ATOM 706 C CA . MET A 1 82 ? 2.605 3.569 9.097 1.00 92.38 82 MET A CA 1
ATOM 707 C C . MET A 1 82 ? 2.975 3.369 10.578 1.00 92.38 82 MET A C 1
ATOM 709 O O . MET A 1 82 ? 2.194 3.746 11.450 1.00 92.38 82 MET A O 1
ATOM 713 N N . ASN A 1 83 ? 4.124 2.753 10.884 1.00 91.06 83 ASN A N 1
ATOM 714 C CA . ASN A 1 83 ? 4.542 2.379 12.244 1.00 91.06 83 ASN A CA 1
ATOM 7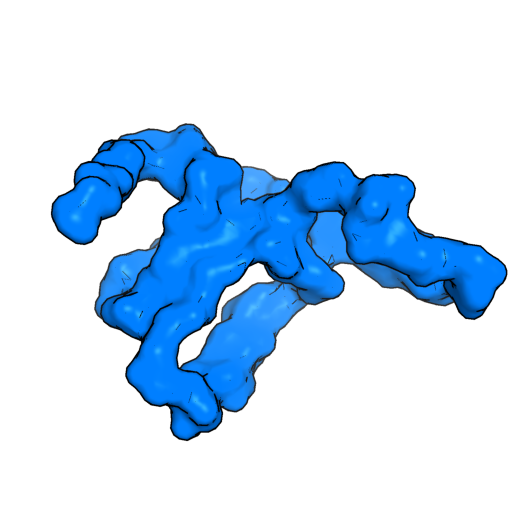15 C C . ASN A 1 83 ? 3.463 1.616 13.044 1.00 91.06 83 ASN A C 1
ATOM 717 O O . ASN A 1 83 ? 3.267 1.846 14.238 1.00 91.06 83 ASN A O 1
ATOM 721 N N . LEU A 1 84 ? 2.748 0.703 12.383 1.00 87.56 84 LEU A N 1
ATOM 722 C CA . LEU A 1 84 ? 1.724 -0.130 13.013 1.00 87.56 84 LEU A CA 1
ATOM 723 C C . LEU A 1 84 ? 2.355 -1.344 13.704 1.00 87.56 84 LEU A C 1
ATOM 725 O O . LEU A 1 84 ? 3.342 -1.885 13.195 1.00 87.56 84 LEU A O 1
ATOM 729 N N . PRO A 1 85 ? 1.774 -1.820 14.821 1.00 83.00 85 PRO A N 1
ATOM 730 C CA . PRO A 1 85 ? 2.224 -3.051 15.456 1.00 83.00 85 PRO A CA 1
ATOM 731 C C . PRO A 1 85 ? 2.069 -4.244 14.501 1.00 83.00 85 PRO A C 1
ATOM 733 O O . PRO A 1 85 ? 1.145 -4.296 13.680 1.00 83.00 85 PRO A O 1
ATOM 736 N N . GLU A 1 86 ? 2.971 -5.221 14.609 1.00 69.62 86 GLU A N 1
ATOM 737 C CA . GLU A 1 86 ? 2.754 -6.524 13.982 1.00 69.62 86 GLU A CA 1
ATOM 738 C C . GLU A 1 86 ? 1.487 -7.143 14.597 1.00 69.62 86 GLU A C 1
ATOM 740 O O . GLU A 1 86 ? 1.280 -7.082 15.808 1.00 69.62 86 GLU A O 1
ATOM 745 N N . GLU A 1 87 ? 0.590 -7.675 13.761 1.00 65.75 87 GLU A N 1
ATOM 746 C CA . GLU A 1 87 ? -0.568 -8.397 14.298 1.00 65.75 87 GLU A CA 1
ATOM 747 C C . GLU A 1 87 ? -0.030 -9.721 14.852 1.00 65.75 87 GLU A C 1
ATOM 749 O O . GLU A 1 87 ? 0.560 -10.491 14.090 1.00 65.75 87 GLU A O 1
ATOM 754 N N . GLU A 1 88 ? -0.226 -9.991 16.147 1.00 43.75 88 GLU A N 1
ATOM 755 C CA . GLU A 1 88 ? -0.059 -11.343 16.681 1.00 43.75 88 GLU A CA 1
ATOM 756 C C . GLU A 1 88 ? -1.036 -12.252 15.934 1.00 43.75 88 GLU A C 1
ATOM 758 O O . GLU A 1 88 ? -2.256 -12.081 16.001 1.00 43.75 88 GLU A O 1
ATOM 763 N N . ILE A 1 89 ? -0.497 -13.190 15.160 1.00 44.66 89 ILE A N 1
ATOM 764 C CA . ILE A 1 89 ? -1.292 -14.275 14.596 1.00 44.66 89 ILE A CA 1
ATOM 765 C C . ILE A 1 89 ? -1.612 -15.195 15.777 1.00 44.66 89 ILE A C 1
ATOM 767 O O . ILE A 1 89 ? -0.790 -16.033 16.144 1.00 44.66 89 ILE A O 1
ATOM 771 N N . GLY A 1 90 ? -2.753 -14.944 16.421 1.00 37.34 90 GLY A N 1
ATOM 772 C CA . GLY A 1 90 ? -3.361 -15.849 17.397 1.00 37.34 90 GLY A CA 1
ATOM 773 C C . GLY A 1 90 ? -3.901 -17.114 16.748 1.00 37.34 90 GLY A C 1
ATOM 774 O O . GLY A 1 90 ? -4.315 -17.043 15.566 1.00 37.34 90 GLY A O 1
#